Protein AF-A0A378MXK5-F1 (afdb_monomer_lite)

InterPro domains:
  IPR034505 Anaerobic coproporphyrinogen-III oxidase [PTHR13932] (7-90)
  IPR058240 Radical SAM superfamily [SSF102114] (5-90)

Sequence (98 aa):
MFYYRKPTLPDDDELWDIFEQGHQLLTNAGYEQYETSAYAKKGYQCRHNLNYWRFGDYLAIGCGAHGKISYPTGEIYRFSKIKHPKGYMRGEYRYSQD

Organism: Mannheimia haemolytica (NCBI:txid75985)

pLDDT: mean 93.23, std 8.78, range [44.88, 98.62]

Radius of gyration: 19.29 Å; chains: 1; bounding box: 47×31×47 Å

Foldseek 3Di:
DCVVPPDD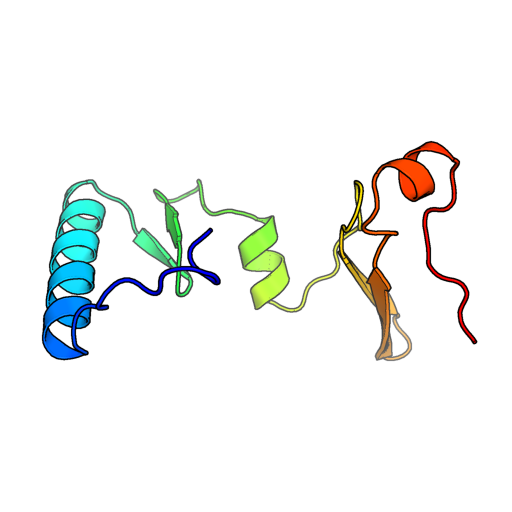DDDPVVVVVVVVVVVVVLVVVQWDCPDDPDTDHPPPDDPVVVCVVVVHFDDFDDAQGKTWDADPVRDIDIFTFHNDVVCVVVVVGGDDDD

Structure (mmCIF, N/CA/C/O backbone):
data_AF-A0A378MXK5-F1
#
_entry.id   AF-A0A378MXK5-F1
#
loop_
_atom_site.group_PDB
_atom_site.id
_atom_site.type_symbol
_atom_site.label_atom_id
_atom_site.label_alt_id
_atom_site.label_comp_id
_atom_site.label_asym_id
_atom_site.label_entity_id
_atom_site.label_seq_id
_atom_site.pdbx_PDB_ins_code
_atom_site.Cartn_x
_atom_site.Cartn_y
_atom_site.Cartn_z
_atom_site.occupancy
_atom_site.B_iso_or_equiv
_atom_site.auth_seq_id
_atom_site.auth_comp_id
_atom_site.auth_asym_id
_atom_site.auth_atom_id
_atom_site.pdbx_PDB_model_num
ATOM 1 N N . MET A 1 1 ? -19.900 10.354 -11.602 1.00 53.69 1 MET A N 1
ATOM 2 C CA . MET A 1 1 ? -18.431 10.534 -11.562 1.00 53.69 1 MET A CA 1
ATOM 3 C C . MET A 1 1 ? -18.146 11.728 -10.659 1.00 53.69 1 MET A C 1
ATOM 5 O O . MET A 1 1 ? -18.632 12.806 -10.976 1.00 53.69 1 MET A O 1
ATOM 9 N N . PHE A 1 2 ? -17.434 11.557 -9.540 1.00 67.94 2 PHE A N 1
ATOM 10 C CA . PHE A 1 2 ? -17.161 12.636 -8.565 1.00 67.94 2 PHE A CA 1
ATOM 11 C C . PHE A 1 2 ? -16.415 13.850 -9.164 1.00 67.94 2 PHE A C 1
ATOM 13 O O . PHE A 1 2 ? -16.433 14.934 -8.596 1.00 67.94 2 PHE A O 1
ATOM 20 N N . TYR A 1 3 ? -15.828 13.688 -10.356 1.00 77.81 3 TYR A N 1
ATOM 21 C CA . TYR A 1 3 ? -15.292 14.774 -11.182 1.00 77.81 3 TYR A CA 1
ATOM 22 C C . TYR A 1 3 ? -16.373 15.702 -11.777 1.00 77.81 3 TYR A C 1
ATOM 24 O O . TYR A 1 3 ? -16.155 16.902 -11.888 1.00 77.81 3 TYR A O 1
ATOM 32 N N . TYR A 1 4 ? -17.542 15.160 -12.141 1.00 78.81 4 TYR A N 1
ATOM 33 C CA . TYR A 1 4 ? -18.642 15.904 -12.774 1.00 78.81 4 TYR A CA 1
ATOM 34 C C . TYR A 1 4 ? -19.582 16.565 -11.752 1.00 78.81 4 TYR A C 1
ATOM 36 O O . TYR A 1 4 ? -20.145 17.622 -12.015 1.00 78.81 4 TYR A O 1
ATOM 44 N N . ARG A 1 5 ? -19.739 15.963 -10.566 1.00 87.81 5 ARG A N 1
ATOM 45 C CA . ARG A 1 5 ? -20.495 16.538 -9.446 1.00 87.81 5 ARG A CA 1
ATOM 46 C C . ARG A 1 5 ? -19.713 16.302 -8.163 1.00 87.81 5 ARG A C 1
ATOM 48 O O . ARG A 1 5 ? -19.714 15.186 -7.641 1.00 87.81 5 ARG A O 1
ATOM 55 N N . LYS A 1 6 ? -19.004 17.337 -7.713 1.00 87.81 6 LYS A N 1
ATOM 56 C CA . LYS A 1 6 ? -18.194 17.275 -6.497 1.00 87.81 6 LYS A CA 1
ATOM 57 C C . LYS A 1 6 ? -19.126 17.250 -5.281 1.00 87.81 6 LYS A C 1
ATOM 59 O O . LYS A 1 6 ? -19.957 18.152 -5.170 1.00 87.81 6 LYS A O 1
ATOM 64 N N . PRO A 1 7 ? -19.046 16.228 -4.416 1.00 90.25 7 PRO A N 1
ATOM 65 C CA . PRO A 1 7 ? -19.764 16.251 -3.154 1.00 90.25 7 PRO A CA 1
ATOM 66 C C . PRO A 1 7 ? -19.144 17.317 -2.249 1.00 90.25 7 PRO A C 1
ATOM 68 O O . PRO A 1 7 ? -17.949 17.605 -2.355 1.00 90.25 7 PRO A O 1
ATOM 71 N N . THR A 1 8 ? -19.950 17.884 -1.357 1.00 93.25 8 THR A N 1
ATOM 72 C CA . THR A 1 8 ? -19.408 18.601 -0.204 1.00 93.25 8 THR A CA 1
ATOM 73 C C . THR A 1 8 ? -18.650 17.588 0.644 1.00 93.25 8 THR A C 1
ATOM 75 O O . THR A 1 8 ? -19.188 16.522 0.949 1.00 93.25 8 THR A O 1
ATOM 78 N N . LEU A 1 9 ? -17.387 17.883 0.934 1.00 92.94 9 LEU A N 1
ATOM 79 C CA . LEU A 1 9 ? -16.569 17.063 1.819 1.00 92.94 9 LEU A CA 1
ATOM 80 C C . LEU A 1 9 ? -16.741 17.561 3.261 1.00 92.94 9 LEU A C 1
ATOM 82 O O . LEU A 1 9 ? -16.995 18.757 3.425 1.00 92.94 9 LEU A O 1
ATOM 86 N N . PRO A 1 10 ? -16.607 16.673 4.260 1.00 95.69 10 PRO A N 1
ATOM 87 C CA . PRO A 1 10 ? -16.496 17.078 5.658 1.00 95.69 10 PRO A CA 1
ATOM 88 C C . PRO A 1 10 ? -15.326 18.048 5.852 1.00 95.69 10 PRO A C 1
ATOM 90 O O . PRO A 1 10 ? -14.361 18.010 5.076 1.00 95.69 10 PRO A O 1
ATOM 93 N N . ASP A 1 11 ? -15.417 18.911 6.859 1.00 97.31 11 ASP A N 1
ATOM 94 C CA . ASP A 1 11 ? -14.283 19.741 7.271 1.00 97.31 11 ASP A CA 1
ATOM 95 C C . ASP A 1 11 ? -13.235 18.929 8.056 1.00 97.31 11 ASP A C 1
ATOM 97 O O . ASP A 1 11 ? -13.392 17.729 8.285 1.00 97.31 11 ASP A O 1
ATOM 101 N N . ASP A 1 12 ? -12.120 19.568 8.413 1.00 97.56 12 ASP A N 1
ATOM 102 C CA . ASP A 1 12 ? -11.000 18.883 9.066 1.00 97.56 12 ASP A CA 1
ATOM 103 C C . ASP A 1 12 ? -11.372 18.334 10.456 1.00 97.56 12 ASP A C 1
ATOM 105 O O . ASP A 1 12 ? -10.878 17.267 10.830 1.00 97.56 12 ASP A O 1
ATOM 109 N N . ASP A 1 13 ? -12.263 19.013 11.188 1.00 98.00 13 ASP A N 1
ATOM 110 C CA . ASP A 1 13 ? -12.722 18.579 12.511 1.00 98.00 13 ASP A CA 1
ATOM 111 C C . ASP A 1 13 ? -13.633 17.348 12.371 1.00 98.00 13 ASP A C 1
ATOM 113 O O . ASP A 1 13 ? -13.420 16.329 13.030 1.00 98.00 13 ASP A O 1
ATOM 117 N N . GLU A 1 14 ? -14.578 17.372 11.427 1.00 97.75 14 GLU A N 1
ATOM 118 C CA . GLU A 1 14 ? -15.424 16.215 11.117 1.00 97.75 14 GLU A CA 1
ATOM 119 C C . GLU A 1 14 ? -14.597 15.013 10.624 1.00 97.75 14 GLU A C 1
ATOM 121 O O . GLU A 1 14 ? -14.865 13.865 10.990 1.00 97.75 14 GLU A O 1
ATOM 126 N N . LEU A 1 15 ? -13.570 15.243 9.797 1.00 97.31 15 LEU A N 1
ATOM 127 C CA . LEU A 1 15 ? -12.655 14.187 9.350 1.00 97.31 15 LEU A CA 1
ATOM 128 C C . LEU A 1 15 ? -11.867 13.585 10.518 1.00 97.31 15 LEU A C 1
ATOM 130 O O . LEU A 1 15 ? -11.645 12.368 10.539 1.00 97.31 15 LEU A O 1
ATOM 134 N N . TRP A 1 16 ? -11.449 14.415 11.473 1.00 97.44 16 TRP A N 1
ATOM 135 C CA . TRP A 1 16 ? -10.749 13.966 12.669 1.00 97.44 16 TRP A CA 1
ATOM 136 C C . TRP A 1 16 ? -11.643 13.094 13.550 1.00 97.44 16 TRP A C 1
ATOM 138 O O . TRP A 1 16 ? -11.236 11.991 13.924 1.00 97.44 16 TRP A O 1
ATOM 148 N N . ASP A 1 17 ? -12.887 13.511 13.780 1.00 98.31 17 ASP A N 1
ATOM 149 C CA . ASP A 1 17 ? -13.870 12.738 14.543 1.00 98.31 17 ASP A CA 1
ATOM 150 C C . ASP A 1 17 ? -14.150 11.374 13.898 1.00 98.31 17 ASP A C 1
ATOM 152 O O . ASP A 1 17 ? -14.258 10.354 14.586 1.00 98.31 17 ASP A O 1
ATOM 156 N N . ILE A 1 18 ? -14.246 11.325 12.564 1.00 97.19 18 ILE A N 1
ATOM 157 C CA . ILE A 1 18 ? -14.407 10.071 11.814 1.00 97.19 18 ILE A CA 1
ATOM 158 C C . ILE A 1 18 ? -13.191 9.161 12.022 1.00 97.19 18 ILE A C 1
ATOM 160 O O . ILE A 1 18 ? -13.349 7.954 12.245 1.00 97.19 18 ILE A O 1
ATOM 164 N N . PHE A 1 19 ? -11.979 9.716 11.942 1.00 96.69 19 PHE A N 1
ATOM 165 C CA . PHE A 1 19 ? -10.752 8.958 12.165 1.00 96.69 19 PHE A CA 1
ATOM 166 C C . PHE A 1 19 ? -10.684 8.408 13.592 1.00 96.69 19 PHE A C 1
ATOM 168 O O . PHE A 1 19 ? -10.426 7.215 13.758 1.00 96.69 19 PHE A O 1
ATOM 175 N N . GLU A 1 20 ? -10.943 9.234 14.606 1.00 97.94 20 GLU A N 1
ATOM 176 C CA . GLU A 1 20 ? -10.858 8.845 16.015 1.00 97.94 20 GLU A CA 1
ATOM 177 C C . GLU A 1 20 ? -11.854 7.727 16.348 1.00 97.94 20 GLU A C 1
ATOM 179 O O . GLU A 1 20 ? -11.473 6.701 16.920 1.00 97.94 20 GLU A O 1
ATOM 184 N N . GLN A 1 21 ? -13.107 7.856 15.900 1.00 98.31 21 GLN A N 1
ATOM 185 C CA . GLN A 1 21 ? -14.128 6.820 16.079 1.00 98.31 21 GLN A CA 1
ATOM 186 C C . GLN A 1 21 ? -13.728 5.500 15.407 1.00 98.31 21 GLN A C 1
ATOM 188 O O . GLN A 1 21 ? -13.858 4.426 16.003 1.00 98.31 21 GLN A O 1
ATOM 193 N N . GLY A 1 22 ? -13.207 5.562 14.177 1.00 97.81 22 GLY A N 1
ATOM 194 C CA . GLY A 1 22 ? -12.724 4.387 13.452 1.00 97.81 22 GLY A CA 1
ATOM 195 C C . GLY A 1 22 ? -11.512 3.737 14.123 1.00 97.81 22 GLY A C 1
ATOM 196 O O . GLY A 1 22 ? -11.463 2.512 14.266 1.00 97.81 22 GLY A O 1
ATOM 197 N N . HIS A 1 23 ? -10.560 4.550 14.582 1.00 98.00 23 HIS A N 1
ATOM 198 C CA . HIS A 1 23 ? -9.385 4.099 15.317 1.00 98.00 23 HIS A CA 1
ATOM 199 C C . HIS A 1 23 ? -9.797 3.365 16.595 1.00 98.00 23 HIS A C 1
ATOM 201 O O . HIS A 1 23 ? -9.393 2.220 16.800 1.00 98.00 23 HIS A O 1
ATOM 207 N N . GLN A 1 24 ? -10.657 3.976 17.413 1.00 98.56 24 GLN A N 1
ATOM 208 C CA . GLN A 1 24 ? -11.132 3.393 18.665 1.00 98.56 24 GLN A CA 1
ATOM 209 C C . GLN A 1 24 ? -11.897 2.082 18.440 1.00 98.56 24 GLN A C 1
ATOM 211 O O . GLN A 1 24 ? -11.731 1.122 19.195 1.00 98.56 24 GLN A O 1
ATOM 216 N N . LEU A 1 25 ? -12.717 2.007 17.389 1.00 98.56 25 LEU A N 1
ATOM 217 C CA . LEU A 1 25 ? -13.444 0.788 17.035 1.00 98.56 25 LEU A CA 1
ATOM 218 C C . LEU A 1 25 ? -12.488 -0.368 16.704 1.00 98.56 25 LEU A C 1
ATOM 220 O O . LEU A 1 25 ? -12.666 -1.486 17.193 1.00 98.56 25 LEU A O 1
ATOM 224 N N . LEU A 1 26 ? -11.469 -0.105 15.884 1.00 98.31 26 LEU A N 1
ATOM 225 C CA . LEU A 1 26 ? -10.507 -1.117 15.444 1.00 98.31 26 LEU A CA 1
ATOM 226 C C . LEU A 1 26 ? -9.592 -1.574 16.584 1.00 98.31 26 LEU A C 1
ATOM 228 O O . LEU A 1 26 ? -9.364 -2.778 16.735 1.00 98.31 26 LEU A O 1
ATOM 232 N N . THR A 1 27 ? -9.111 -0.647 17.413 1.00 98.06 27 THR A N 1
ATOM 233 C CA . THR A 1 27 ? -8.270 -0.979 18.572 1.00 98.06 27 THR A CA 1
ATOM 234 C C . THR A 1 27 ? -9.042 -1.786 19.612 1.00 98.06 27 THR A C 1
ATOM 236 O O . THR A 1 27 ? -8.536 -2.809 20.075 1.00 98.06 27 THR A O 1
ATOM 239 N N . ASN A 1 28 ? -10.306 -1.439 19.887 1.00 98.44 28 ASN A N 1
ATOM 240 C CA . ASN A 1 28 ? -11.189 -2.230 20.756 1.00 98.44 28 ASN A CA 1
ATOM 241 C C . ASN A 1 28 ? -11.426 -3.653 20.224 1.00 98.44 28 ASN A C 1
ATOM 243 O O . ASN A 1 28 ? -11.579 -4.593 21.003 1.00 98.44 28 ASN A O 1
ATOM 247 N N . ALA A 1 29 ? -11.417 -3.838 18.902 1.00 98.44 29 ALA A N 1
ATOM 248 C CA . ALA A 1 29 ? -11.510 -5.148 18.258 1.00 98.44 29 ALA A CA 1
ATOM 249 C C . ALA A 1 29 ? -10.167 -5.919 18.203 1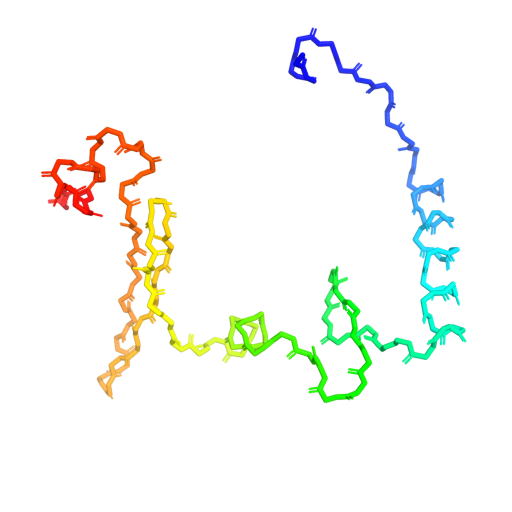.00 98.44 29 ALA A C 1
ATOM 251 O O . ALA A 1 29 ? -10.098 -7.018 17.632 1.00 98.44 29 ALA A O 1
ATOM 252 N N . GLY A 1 30 ? -9.097 -5.368 18.788 1.00 98.25 30 GLY A N 1
ATOM 253 C CA . GLY A 1 30 ? -7.769 -5.981 18.879 1.00 98.25 30 GLY A CA 1
ATOM 254 C C . GLY A 1 30 ? -6.906 -5.822 17.626 1.00 98.25 30 GLY A C 1
ATOM 255 O O . GLY A 1 30 ? -5.986 -6.616 17.417 1.00 98.25 30 GLY A O 1
ATOM 256 N N . TYR A 1 31 ? -7.215 -4.855 16.762 1.00 98.62 31 TYR A N 1
ATOM 257 C CA . TYR A 1 31 ? -6.363 -4.499 15.631 1.00 98.62 31 TYR A CA 1
ATOM 258 C C . TYR A 1 31 ? -5.343 -3.434 16.039 1.00 98.62 31 TYR A C 1
ATOM 260 O O . TYR A 1 31 ? -5.641 -2.522 16.803 1.00 98.62 31 TYR A O 1
ATOM 268 N N . GLU A 1 32 ? -4.147 -3.519 15.469 1.00 98.12 32 GLU A N 1
ATOM 269 C CA . GLU A 1 32 ? -3.073 -2.547 15.653 1.00 98.12 32 GLU A CA 1
ATOM 270 C C . GLU A 1 32 ? -2.887 -1.753 14.356 1.00 98.12 32 GLU A C 1
ATOM 272 O O . GLU A 1 32 ? -2.825 -2.340 13.268 1.00 98.12 32 GLU A O 1
ATOM 277 N N . GLN A 1 33 ? -2.771 -0.428 14.465 1.00 97.69 33 GLN A N 1
ATOM 278 C CA . GLN A 1 33 ? -2.382 0.423 13.343 1.00 97.69 33 GLN A CA 1
ATOM 279 C C . GLN A 1 33 ? -0.890 0.215 13.065 1.00 97.69 33 GLN A C 1
ATOM 281 O O . GLN A 1 33 ? -0.035 0.757 13.761 1.00 97.69 33 GLN A O 1
ATOM 286 N N . TYR A 1 34 ? -0.560 -0.616 12.077 1.00 97.00 34 TYR A N 1
ATOM 287 C CA . TYR A 1 34 ? 0.837 -0.966 11.792 1.00 97.00 34 TYR A CA 1
ATOM 288 C C . TYR A 1 34 ? 1.497 -0.033 10.765 1.00 97.00 34 TYR A C 1
ATOM 290 O O . TYR A 1 34 ? 2.708 -0.115 10.556 1.00 97.00 34 TYR A O 1
ATOM 298 N N . GLU A 1 35 ? 0.710 0.821 10.107 1.00 95.44 35 GLU A N 1
ATOM 299 C CA . GLU A 1 35 ? 1.142 1.899 9.213 1.00 95.44 35 GLU A CA 1
ATOM 300 C C . GLU A 1 35 ?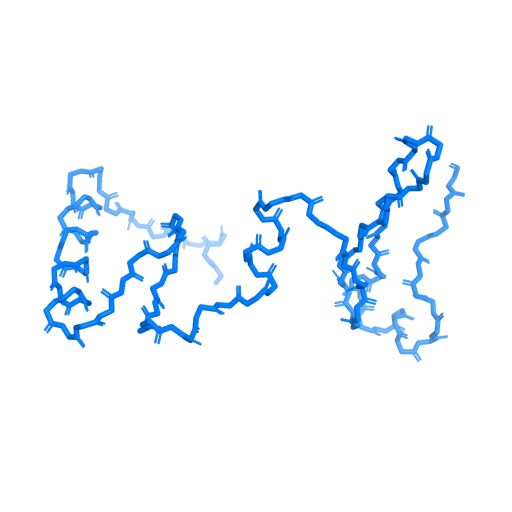 0.041 2.975 9.104 1.00 95.44 35 GLU A C 1
ATOM 302 O O . GLU A 1 35 ? -1.070 2.761 9.585 1.00 95.44 35 GLU A O 1
ATOM 307 N N . THR A 1 36 ? 0.333 4.122 8.483 1.00 93.50 36 THR A N 1
ATOM 308 C CA . THR A 1 36 ? -0.559 5.292 8.361 1.00 93.50 36 THR A CA 1
ATOM 309 C C . THR A 1 36 ? -2.022 4.953 8.047 1.00 93.50 36 THR A C 1
ATOM 311 O O . THR A 1 36 ? -2.915 5.499 8.689 1.00 93.50 36 THR A O 1
ATOM 314 N N . SER A 1 37 ? -2.287 4.053 7.099 1.00 92.38 37 SER A N 1
ATOM 315 C CA . SER A 1 37 ? -3.634 3.779 6.577 1.00 92.38 37 SER A CA 1
ATOM 316 C C . SER A 1 37 ? -4.178 2.369 6.823 1.00 92.38 37 SER A C 1
ATOM 318 O O . SER A 1 37 ? -5.276 2.065 6.355 1.00 92.38 37 SER A O 1
ATOM 320 N N . ALA A 1 38 ? -3.459 1.497 7.537 1.00 96.81 38 ALA A N 1
ATOM 321 C CA . ALA A 1 38 ? -3.869 0.102 7.689 1.00 96.81 38 ALA A CA 1
ATOM 322 C C . ALA A 1 38 ? -3.724 -0.436 9.105 1.00 96.81 38 ALA A C 1
ATOM 324 O O . ALA A 1 38 ? -2.816 -0.114 9.873 1.00 96.81 38 ALA A O 1
ATOM 325 N N . TYR A 1 39 ? -4.642 -1.353 9.385 1.00 98.31 39 TYR A N 1
ATOM 326 C CA . TYR A 1 39 ? -4.796 -2.036 10.649 1.00 98.31 39 TYR A CA 1
ATOM 327 C C . TYR A 1 39 ? -4.744 -3.539 10.408 1.00 98.31 39 TYR A C 1
ATOM 329 O O . TYR A 1 39 ? -5.272 -4.047 9.417 1.00 98.31 39 TYR A O 1
ATOM 337 N N . ALA A 1 40 ? -4.124 -4.269 11.323 1.00 98.38 40 ALA A N 1
ATOM 338 C CA . ALA A 1 40 ? -4.138 -5.724 11.321 1.00 98.38 40 ALA A CA 1
ATOM 339 C C . ALA A 1 40 ? -4.004 -6.242 12.748 1.00 98.38 40 ALA A C 1
ATOM 341 O O . ALA A 1 40 ? -3.422 -5.587 13.610 1.00 98.38 40 ALA A O 1
ATOM 342 N N . LYS A 1 41 ? -4.500 -7.453 12.996 1.00 98.25 41 LYS A N 1
ATOM 343 C CA . LYS A 1 41 ? -4.130 -8.180 14.210 1.00 98.25 41 LYS A CA 1
ATOM 344 C C . LYS A 1 41 ? -2.655 -8.567 14.140 1.00 98.25 41 LYS A C 1
ATOM 346 O O . LYS A 1 41 ? -2.108 -8.780 13.052 1.00 98.25 41 LYS A O 1
ATOM 351 N N . LYS A 1 42 ? -2.017 -8.707 15.301 1.00 96.50 42 LYS A N 1
ATOM 352 C CA . LYS A 1 42 ? -0.615 -9.118 15.398 1.00 96.50 42 LYS A CA 1
ATOM 353 C C . LYS A 1 42 ? -0.345 -10.394 14.590 1.00 96.50 42 LYS A C 1
ATOM 355 O O . LYS A 1 42 ? -1.039 -11.394 14.750 1.00 96.50 42 LYS A O 1
ATOM 360 N N . GLY A 1 43 ? 0.663 -10.351 13.718 1.00 97.44 43 GLY A N 1
ATOM 361 C CA . GLY A 1 43 ? 1.046 -11.462 12.840 1.00 97.44 43 GLY A CA 1
ATOM 362 C C . GLY A 1 43 ? 0.362 -11.464 11.469 1.00 97.44 43 GLY A C 1
ATOM 363 O O . GLY A 1 43 ? 0.784 -12.215 10.595 1.00 97.44 43 GLY A O 1
ATOM 364 N N . TYR A 1 44 ? -0.637 -10.604 11.250 1.00 98.00 44 TYR A N 1
ATOM 365 C CA . TYR A 1 44 ? -1.383 -10.497 9.990 1.00 98.00 44 TYR A CA 1
ATOM 366 C C . TYR A 1 44 ? -1.088 -9.205 9.218 1.00 98.00 44 TYR A C 1
ATOM 368 O O . TYR A 1 44 ? -1.808 -8.861 8.281 1.00 98.00 44 TYR A O 1
ATOM 376 N N . GLN A 1 45 ? -0.037 -8.471 9.588 1.00 98.31 45 GLN A N 1
ATOM 377 C CA . GLN A 1 45 ? 0.352 -7.258 8.875 1.00 98.31 45 GLN A CA 1
ATOM 378 C C . GLN A 1 45 ? 0.732 -7.565 7.418 1.00 98.31 45 GLN A C 1
ATOM 380 O O . GLN A 1 45 ? 1.443 -8.534 7.127 1.00 98.31 45 GLN A O 1
ATOM 385 N N . CYS A 1 46 ? 0.308 -6.704 6.488 1.00 97.38 46 CYS A N 1
ATOM 386 C CA . CYS A 1 46 ? 0.637 -6.868 5.076 1.00 97.38 46 CYS A CA 1
ATOM 387 C C . CYS A 1 46 ? 2.148 -6.725 4.852 1.00 97.38 46 CYS A C 1
ATOM 389 O O . CYS A 1 46 ? 2.721 -5.635 4.949 1.00 97.38 46 CYS A O 1
ATOM 391 N N . ARG A 1 47 ? 2.793 -7.835 4.478 1.00 96.38 47 ARG A N 1
ATOM 392 C CA . ARG A 1 47 ? 4.229 -7.877 4.166 1.00 96.38 47 ARG A CA 1
ATOM 393 C C . ARG A 1 47 ? 4.600 -6.937 3.022 1.00 96.38 47 ARG A C 1
ATOM 395 O O . ARG A 1 47 ? 5.670 -6.342 3.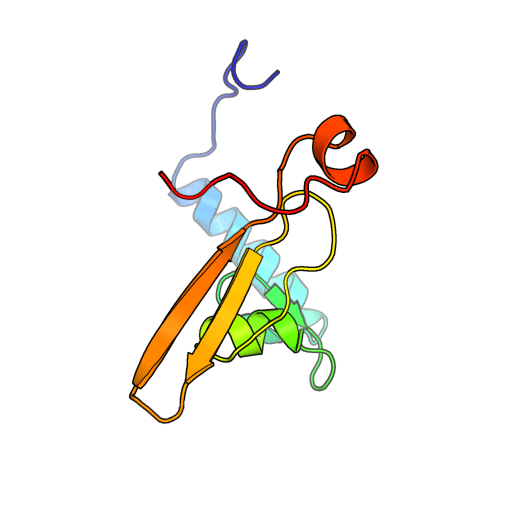067 1.00 96.38 47 ARG A O 1
ATOM 402 N N . HIS A 1 48 ? 3.732 -6.791 2.020 1.00 94.88 48 HIS A N 1
ATOM 403 C CA . HIS A 1 48 ? 3.981 -5.906 0.882 1.00 94.88 48 HIS A CA 1
ATOM 404 C C . HIS A 1 48 ? 3.991 -4.428 1.300 1.00 94.88 48 HIS A C 1
ATOM 406 O O . HIS A 1 48 ? 4.949 -3.728 0.984 1.00 94.88 48 HIS A O 1
ATOM 412 N N . ASN A 1 49 ? 3.000 -3.975 2.078 1.00 96.06 49 ASN A N 1
ATOM 413 C CA . ASN A 1 49 ? 2.952 -2.593 2.574 1.00 96.06 49 ASN A CA 1
ATOM 414 C C . ASN A 1 49 ? 4.169 -2.287 3.452 1.00 96.06 49 ASN A C 1
ATOM 416 O O . ASN A 1 49 ? 4.835 -1.273 3.261 1.00 96.06 49 ASN A O 1
ATOM 420 N N . LEU A 1 50 ? 4.501 -3.191 4.381 1.00 96.44 50 LEU A N 1
ATOM 421 C CA . LEU A 1 50 ? 5.678 -3.038 5.238 1.00 96.44 50 LEU A CA 1
ATOM 422 C C . LEU A 1 50 ? 6.978 -2.992 4.429 1.00 96.44 50 LEU A C 1
ATOM 424 O O . LEU A 1 50 ? 7.854 -2.187 4.728 1.00 96.44 50 LEU A O 1
ATOM 428 N N . ASN A 1 51 ? 7.106 -3.830 3.399 1.00 96.88 51 ASN A N 1
ATOM 429 C CA . ASN A 1 51 ? 8.257 -3.810 2.502 1.00 96.88 51 ASN A CA 1
ATOM 430 C C . ASN A 1 51 ? 8.360 -2.476 1.751 1.00 96.88 51 ASN A C 1
ATOM 432 O O . ASN A 1 51 ? 9.449 -1.919 1.666 1.00 96.88 51 ASN A O 1
ATOM 436 N N . TYR A 1 52 ? 7.238 -1.935 1.267 1.00 93.94 52 TYR A N 1
ATOM 437 C CA . TYR A 1 52 ? 7.198 -0.627 0.613 1.00 93.94 52 TYR A CA 1
ATOM 438 C C . TYR A 1 52 ? 7.681 0.490 1.553 1.00 93.94 52 TYR A C 1
ATOM 440 O O . TYR A 1 52 ? 8.587 1.240 1.191 1.00 93.94 52 TYR A O 1
ATOM 448 N N . TRP A 1 53 ? 7.153 0.544 2.782 1.00 94.94 53 TRP A N 1
ATOM 449 C CA . TRP A 1 53 ? 7.555 1.518 3.807 1.00 94.94 53 TRP A CA 1
ATOM 450 C C . TRP A 1 53 ? 9.023 1.395 4.219 1.00 94.94 53 TRP A C 1
ATOM 452 O O . TRP A 1 53 ? 9.694 2.397 4.444 1.00 94.94 53 TRP A O 1
ATOM 462 N N . ARG A 1 54 ? 9.550 0.169 4.269 1.00 96.12 54 ARG A N 1
ATOM 463 C CA . ARG A 1 54 ? 10.961 -0.117 4.577 1.00 96.12 54 ARG A CA 1
ATOM 464 C C . ARG A 1 54 ? 11.884 0.036 3.372 1.00 96.12 54 ARG A C 1
ATOM 466 O O . ARG A 1 54 ? 13.042 -0.361 3.444 1.00 96.12 54 ARG A O 1
ATOM 473 N N . PHE A 1 55 ? 11.374 0.582 2.269 1.00 95.56 55 PHE A N 1
ATOM 474 C CA . PHE A 1 55 ? 12.125 0.788 1.038 1.00 95.56 55 PHE A CA 1
ATOM 475 C C . PHE A 1 55 ? 12.718 -0.507 0.452 1.00 95.56 55 PHE A C 1
ATOM 477 O O . PHE A 1 55 ? 13.718 -0.478 -0.265 1.00 95.56 55 PHE A O 1
ATOM 484 N N . GLY A 1 56 ? 12.096 -1.652 0.726 1.00 97.12 56 GLY A N 1
ATOM 485 C CA . GLY A 1 56 ? 12.494 -2.941 0.177 1.00 97.12 56 GLY A CA 1
ATOM 486 C C . GLY A 1 56 ? 12.150 -3.085 -1.306 1.00 97.12 56 GLY A C 1
ATOM 487 O O . GLY A 1 56 ? 11.478 -2.242 -1.909 1.00 97.12 56 GLY A O 1
ATOM 488 N N . ASP A 1 57 ? 12.631 -4.168 -1.904 1.00 97.50 57 ASP A N 1
ATOM 489 C CA . ASP A 1 57 ? 12.414 -4.466 -3.318 1.00 97.50 57 ASP A CA 1
ATOM 490 C C . ASP A 1 57 ? 11.145 -5.283 -3.530 1.00 97.50 57 ASP A C 1
ATOM 492 O O . ASP A 1 57 ? 10.734 -6.072 -2.676 1.00 97.50 57 ASP A O 1
ATOM 496 N N . TYR A 1 58 ? 10.487 -5.074 -4.665 1.00 96.50 58 TYR A N 1
ATOM 497 C CA . TYR A 1 58 ? 9.248 -5.760 -5.009 1.00 96.50 58 TYR A CA 1
ATOM 498 C C . TYR A 1 58 ? 9.041 -5.826 -6.522 1.00 96.50 58 TYR A C 1
ATOM 500 O O . TYR A 1 58 ? 9.431 -4.937 -7.284 1.00 96.50 58 TYR A O 1
ATOM 508 N N . LEU A 1 59 ? 8.390 -6.906 -6.952 1.00 94.31 59 LEU A N 1
ATOM 509 C CA . LEU A 1 59 ? 8.104 -7.183 -8.354 1.00 94.31 59 LEU A CA 1
ATOM 510 C C . LEU A 1 59 ? 6.800 -6.517 -8.803 1.00 94.31 59 LEU A C 1
ATOM 512 O O . LEU A 1 59 ? 5.815 -6.495 -8.069 1.00 94.31 59 LEU A O 1
ATOM 516 N N . ALA A 1 60 ? 6.775 -6.070 -10.058 1.00 94.62 60 ALA A N 1
ATOM 517 C CA . ALA A 1 60 ? 5.561 -5.597 -10.711 1.00 94.62 60 ALA A CA 1
ATOM 518 C C . ALA A 1 60 ? 4.811 -6.769 -11.366 1.00 94.62 60 ALA A C 1
ATOM 520 O O . ALA A 1 60 ? 5.203 -7.248 -12.438 1.00 94.62 60 ALA A O 1
ATOM 521 N N . ILE A 1 61 ? 3.717 -7.230 -10.764 1.00 92.81 61 ILE A N 1
ATOM 522 C CA . ILE A 1 61 ? 2.875 -8.306 -11.312 1.00 92.81 61 ILE A CA 1
ATOM 523 C C . ILE A 1 61 ? 1.491 -7.738 -11.630 1.00 92.81 61 ILE A C 1
ATOM 525 O O . ILE A 1 61 ? 0.844 -7.177 -10.756 1.00 92.81 61 ILE A O 1
ATOM 529 N N . GLY A 1 62 ? 1.039 -7.890 -12.878 1.00 93.31 62 GLY A N 1
ATOM 530 C CA . GLY A 1 62 ? -0.247 -7.360 -13.333 1.00 93.31 62 GLY A CA 1
ATOM 531 C C . GLY A 1 62 ? -0.168 -6.029 -14.086 1.00 93.31 62 GLY A C 1
ATOM 532 O O . GLY A 1 62 ? 0.874 -5.373 -14.170 1.00 93.31 62 GLY A O 1
ATOM 533 N N . CYS A 1 63 ? -1.297 -5.670 -14.692 1.00 94.25 63 CYS A N 1
ATOM 534 C CA . CYS A 1 63 ? -1.475 -4.442 -15.458 1.00 94.25 63 CYS A CA 1
ATOM 535 C C . CYS A 1 63 ? -1.391 -3.219 -14.533 1.00 94.25 63 CYS A C 1
ATOM 537 O O . CYS A 1 63 ? -1.999 -3.207 -13.467 1.00 94.25 63 CYS A O 1
ATOM 539 N N . GLY A 1 64 ? -0.597 -2.216 -14.913 1.00 94.19 64 GLY A N 1
ATOM 540 C CA . GLY A 1 64 ? -0.362 -1.018 -14.098 1.00 94.19 64 GLY A CA 1
ATOM 541 C C . GLY A 1 64 ? 0.487 -1.225 -12.838 1.00 94.19 64 GLY A C 1
ATOM 542 O O . GLY A 1 64 ? 0.663 -0.279 -12.077 1.00 94.19 64 GLY A O 1
ATOM 543 N N . ALA A 1 65 ? 1.021 -2.426 -12.602 1.00 95.19 65 ALA A N 1
ATOM 544 C CA . ALA A 1 65 ? 1.821 -2.702 -11.414 1.00 95.19 65 ALA A CA 1
ATOM 545 C C . ALA A 1 65 ? 3.162 -1.953 -11.429 1.00 95.19 65 ALA A C 1
ATOM 547 O O . ALA A 1 65 ? 3.770 -1.759 -12.483 1.00 95.19 65 ALA A O 1
ATOM 548 N N . HIS A 1 66 ? 3.652 -1.597 -10.244 1.00 95.12 66 HIS A N 1
ATOM 549 C CA . HIS A 1 66 ? 4.945 -0.946 -10.046 1.00 95.12 66 HIS A CA 1
ATOM 550 C C . HIS A 1 66 ? 5.962 -1.922 -9.457 1.00 95.12 66 HIS A C 1
ATOM 552 O O . HIS A 1 66 ? 5.601 -2.851 -8.736 1.00 95.12 66 HIS A O 1
ATOM 558 N N . GLY A 1 67 ? 7.234 -1.713 -9.782 1.00 95.56 67 GLY A N 1
ATOM 559 C CA . GLY A 1 67 ? 8.350 -2.507 -9.289 1.00 95.56 67 GLY A CA 1
ATOM 560 C C . GLY A 1 67 ? 9.517 -1.621 -8.879 1.00 95.56 67 GLY A C 1
ATOM 561 O O . GLY A 1 67 ? 9.729 -0.547 -9.451 1.00 95.56 67 GLY A O 1
ATOM 562 N N . LYS A 1 68 ? 10.274 -2.095 -7.892 1.00 97.06 68 LYS A N 1
ATOM 563 C CA . LYS A 1 68 ? 11.507 -1.478 -7.401 1.00 97.06 68 LYS A CA 1
ATOM 564 C C . LYS A 1 68 ? 12.533 -2.576 -7.144 1.00 97.06 68 LYS A C 1
ATOM 566 O O . LYS A 1 68 ? 12.221 -3.537 -6.444 1.00 97.06 68 LYS A O 1
ATOM 571 N N . ILE A 1 69 ? 13.732 -2.408 -7.691 1.00 97.06 69 ILE A N 1
ATOM 572 C CA . ILE A 1 69 ? 14.882 -3.291 -7.481 1.00 97.06 69 ILE A CA 1
ATOM 573 C C . ILE A 1 69 ? 16.086 -2.426 -7.102 1.00 97.06 69 ILE A C 1
ATOM 575 O O . ILE A 1 69 ? 16.324 -1.399 -7.736 1.00 97.06 69 ILE A O 1
ATOM 579 N N . SER A 1 70 ? 16.826 -2.830 -6.075 1.00 97.50 70 SER A N 1
ATOM 580 C CA . SER A 1 70 ? 18.055 -2.183 -5.622 1.00 97.50 70 SER A CA 1
ATOM 581 C C . SER A 1 70 ? 19.236 -3.084 -5.971 1.00 97.50 70 SER A C 1
ATOM 583 O O . SER A 1 70 ? 19.222 -4.279 -5.679 1.00 97.50 70 SER A O 1
ATOM 585 N N . TYR A 1 71 ? 20.263 -2.527 -6.603 1.00 96.88 71 TYR A N 1
ATOM 586 C CA . TYR A 1 71 ? 21.471 -3.258 -6.974 1.00 96.88 71 TYR A CA 1
ATOM 587 C C . TYR A 1 71 ? 22.571 -3.080 -5.919 1.00 96.88 71 TYR A C 1
ATOM 589 O O . TYR A 1 71 ? 22.630 -2.035 -5.268 1.00 96.88 71 TYR A O 1
ATOM 597 N N . PRO A 1 72 ? 23.502 -4.045 -5.772 1.00 96.38 72 PRO A N 1
ATOM 598 C CA . PRO A 1 72 ? 24.652 -3.909 -4.869 1.00 96.38 72 PRO A CA 1
ATOM 599 C C . PRO A 1 72 ? 25.544 -2.692 -5.161 1.00 96.38 72 PRO A C 1
ATOM 601 O O . PRO A 1 72 ? 26.270 -2.238 -4.285 1.00 96.38 72 PRO A O 1
ATOM 604 N N . THR A 1 73 ? 25.476 -2.151 -6.381 1.00 96.81 73 THR A N 1
ATOM 605 C CA . THR A 1 73 ? 26.147 -0.911 -6.800 1.00 96.81 73 THR A CA 1
ATOM 606 C C . THR A 1 73 ? 25.560 0.349 -6.154 1.00 96.81 73 THR A C 1
ATOM 608 O O . THR A 1 73 ? 26.133 1.424 -6.296 1.00 96.81 73 THR A O 1
ATOM 611 N N . GLY A 1 74 ? 24.416 0.239 -5.471 1.00 95.31 74 GLY A N 1
ATOM 612 C CA . GLY A 1 74 ? 23.642 1.363 -4.945 1.00 95.31 74 GLY A CA 1
ATOM 613 C C . GLY A 1 74 ? 22.612 1.921 -5.933 1.00 95.31 74 GLY A C 1
ATOM 614 O O . GLY A 1 74 ? 21.825 2.791 -5.564 1.00 95.31 74 GLY A O 1
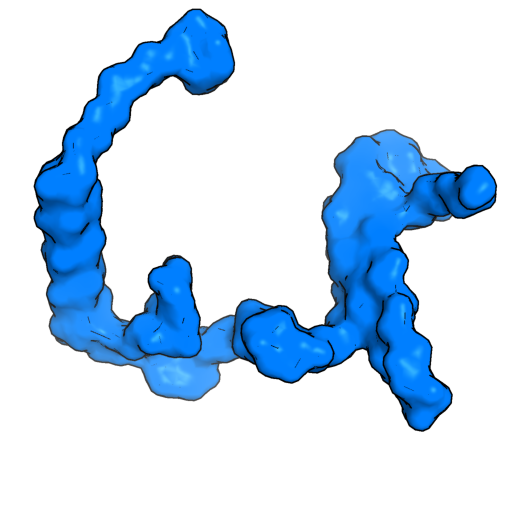ATOM 615 N N . GLU A 1 75 ? 22.576 1.419 -7.171 1.00 97.56 75 GLU A N 1
ATOM 616 C CA . GLU A 1 75 ? 21.583 1.828 -8.164 1.00 97.56 75 GLU A CA 1
ATOM 617 C C . GLU A 1 75 ? 20.180 1.331 -7.786 1.00 97.56 75 GLU A C 1
ATOM 619 O O . GLU A 1 75 ? 19.997 0.191 -7.355 1.00 97.56 75 GLU A O 1
ATOM 624 N N . ILE A 1 76 ? 19.170 2.181 -7.986 1.00 97.31 76 ILE A N 1
ATOM 625 C CA . ILE A 1 76 ? 17.764 1.833 -7.777 1.00 97.31 76 ILE A CA 1
ATOM 626 C C . ILE A 1 76 ? 17.042 1.884 -9.118 1.00 97.31 76 ILE A C 1
ATOM 628 O O . ILE A 1 76 ? 16.857 2.954 -9.696 1.00 97.31 76 ILE A O 1
ATOM 632 N N . TYR A 1 77 ? 16.531 0.739 -9.556 1.00 95.50 77 TYR A N 1
ATOM 633 C CA . TYR A 1 77 ? 15.702 0.632 -10.745 1.00 95.50 77 TYR A CA 1
ATOM 634 C C . TYR A 1 77 ? 14.223 0.566 -10.369 1.00 95.50 77 TYR A C 1
ATOM 636 O O . TYR A 1 77 ? 13.751 -0.391 -9.745 1.00 95.50 77 TYR A O 1
ATOM 644 N N . ARG A 1 78 ? 13.469 1.595 -10.763 1.00 95.50 78 ARG A N 1
ATOM 645 C CA . ARG A 1 78 ? 12.009 1.650 -10.627 1.00 95.50 78 ARG A CA 1
ATOM 646 C C . ARG A 1 78 ? 11.363 1.563 -11.995 1.00 95.50 78 ARG A C 1
ATOM 648 O O . ARG A 1 78 ? 11.778 2.237 -12.930 1.00 95.50 78 ARG A O 1
ATOM 655 N N . PHE A 1 79 ? 10.313 0.761 -12.099 1.00 93.88 79 PHE A N 1
ATOM 656 C CA . PHE A 1 79 ? 9.575 0.595 -13.344 1.00 93.88 79 PHE A CA 1
ATOM 657 C C . PHE A 1 79 ? 8.089 0.392 -13.076 1.00 93.88 79 PHE A C 1
ATOM 659 O O . PHE A 1 79 ? 7.670 0.037 -11.973 1.00 93.88 79 PHE A O 1
ATOM 666 N N . SER A 1 80 ? 7.278 0.616 -14.103 1.00 94.56 80 SER A N 1
ATOM 667 C CA . SER A 1 80 ? 5.846 0.336 -14.070 1.00 94.56 80 SER A CA 1
ATOM 668 C C . SER A 1 80 ? 5.440 -0.460 -15.298 1.00 94.56 80 SER A C 1
ATOM 670 O O . SER A 1 80 ? 6.097 -0.397 -16.343 1.00 94.56 80 SER A O 1
ATOM 672 N N . LYS A 1 81 ? 4.376 -1.246 -15.156 1.00 94.38 81 LYS A N 1
ATOM 673 C CA . LYS A 1 81 ? 3.770 -1.962 -16.268 1.00 94.38 81 LYS A CA 1
ATOM 674 C C . LYS A 1 81 ? 2.708 -1.119 -16.955 1.00 94.38 81 LYS A C 1
ATOM 676 O O . LYS A 1 81 ? 2.104 -0.250 -16.327 1.00 94.38 81 LYS A O 1
ATOM 681 N N . ILE A 1 82 ? 2.453 -1.397 -18.235 1.00 94.50 82 ILE A N 1
ATOM 682 C CA . ILE A 1 82 ? 1.411 -0.693 -18.991 1.00 94.50 82 ILE A CA 1
ATOM 683 C C . ILE A 1 82 ? 0.084 -0.769 -18.232 1.00 94.50 82 ILE A C 1
ATOM 685 O O . ILE A 1 82 ? -0.373 -1.854 -17.863 1.00 94.50 82 ILE A O 1
ATOM 689 N N . LYS A 1 83 ? -0.515 0.403 -17.991 1.00 93.06 83 LYS A N 1
ATOM 690 C CA . LYS A 1 83 ? -1.767 0.563 -17.232 1.00 93.06 83 LYS A CA 1
ATOM 691 C C . LYS A 1 83 ? -3.004 0.141 -18.012 1.00 93.06 83 LYS A C 1
ATOM 693 O O . LYS A 1 83 ? -4.019 -0.188 -17.411 1.00 93.06 83 LYS A O 1
ATOM 698 N N . HIS A 1 84 ? -2.948 0.201 -19.342 1.00 92.94 84 HIS A N 1
ATOM 699 C CA . HIS A 1 84 ? -4.091 -0.147 -20.173 1.00 92.94 84 HIS A CA 1
ATOM 700 C C . HIS A 1 84 ? -4.160 -1.672 -20.368 1.00 92.94 84 HIS A C 1
ATOM 702 O O . HIS A 1 84 ? -3.230 -2.236 -20.959 1.00 92.94 84 HIS A O 1
ATOM 708 N N . PRO A 1 85 ? -5.265 -2.347 -19.989 1.00 92.12 85 PRO A N 1
ATOM 709 C CA . PRO A 1 85 ? -5.375 -3.803 -20.082 1.00 92.12 85 PRO A CA 1
ATOM 710 C C . PRO A 1 85 ? -5.082 -4.345 -21.483 1.00 92.12 85 PRO A C 1
ATO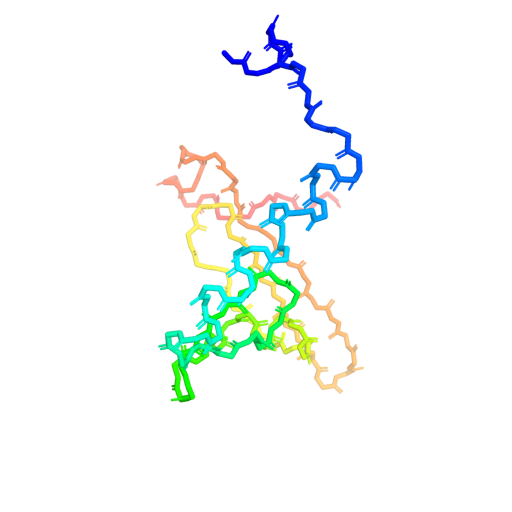M 712 O O . PRO A 1 85 ? -4.353 -5.317 -21.622 1.00 92.12 85 PRO A O 1
ATOM 715 N N . LYS A 1 86 ? -5.555 -3.669 -22.544 1.00 93.12 86 LYS A N 1
ATOM 716 C CA . LYS A 1 86 ? -5.255 -4.077 -23.933 1.00 93.12 86 LYS A CA 1
ATOM 717 C C . LYS A 1 86 ? -3.760 -4.105 -24.274 1.00 93.12 86 LYS A C 1
ATOM 719 O O . LYS A 1 86 ? -3.378 -4.906 -25.113 1.00 93.12 86 LYS A O 1
ATOM 724 N N . GLY A 1 87 ? -2.939 -3.212 -23.714 1.00 89.56 87 GLY A N 1
ATOM 725 C CA . GLY A 1 87 ? -1.486 -3.240 -23.939 1.00 89.56 87 GLY A CA 1
ATOM 726 C C . GLY A 1 87 ? -0.849 -4.397 -23.173 1.00 89.56 87 GLY A C 1
ATOM 727 O O . GLY A 1 87 ? -0.172 -5.239 -23.753 1.00 89.56 87 GLY A O 1
ATOM 728 N N . TYR A 1 88 ? -1.208 -4.535 -21.894 1.00 89.56 88 TYR A N 1
ATOM 729 C CA . TYR A 1 88 ? -0.747 -5.641 -21.055 1.00 89.56 88 TYR A CA 1
ATOM 730 C C . TYR A 1 88 ? -1.069 -7.023 -21.654 1.00 89.56 88 TYR A C 1
ATOM 732 O O . TYR A 1 88 ? -0.201 -7.888 -21.711 1.00 89.56 88 TYR A O 1
ATOM 740 N N . MET A 1 89 ? -2.294 -7.220 -22.155 1.00 91.88 89 MET A N 1
ATOM 741 C CA . MET A 1 89 ? -2.737 -8.476 -22.779 1.00 91.88 89 MET A CA 1
ATOM 742 C C . MET A 1 89 ? -2.043 -8.777 -24.116 1.00 91.88 89 MET A C 1
ATOM 744 O O . MET A 1 89 ? -2.000 -9.932 -24.523 1.00 91.88 89 MET A O 1
ATOM 748 N N . ARG A 1 90 ? -1.483 -7.763 -24.791 1.00 93.69 90 ARG A N 1
ATOM 749 C CA . ARG A 1 90 ? -0.662 -7.927 -26.003 1.00 93.69 90 ARG A CA 1
ATOM 750 C C . ARG A 1 90 ? 0.799 -8.280 -25.700 1.00 93.69 90 ARG A C 1
ATOM 752 O O . ARG A 1 90 ? 1.583 -8.447 -26.625 1.00 93.69 90 ARG A O 1
ATOM 759 N N . GLY A 1 91 ? 1.177 -8.391 -24.424 1.00 90.69 91 GLY A N 1
ATOM 760 C CA . GLY A 1 91 ? 2.563 -8.623 -24.012 1.00 90.69 91 GLY A CA 1
ATOM 761 C C . GLY A 1 91 ? 3.418 -7.354 -23.969 1.00 90.69 91 GLY A C 1
ATOM 762 O O . GLY A 1 91 ? 4.606 -7.418 -23.656 1.00 90.69 91 GLY A O 1
ATOM 763 N N . GLU A 1 92 ? 2.821 -6.188 -24.221 1.00 90.56 92 GLU A N 1
ATOM 764 C CA . GLU A 1 92 ? 3.463 -4.882 -24.086 1.00 90.56 92 GLU A CA 1
ATOM 765 C C . GLU A 1 92 ? 3.533 -4.553 -22.586 1.00 90.56 92 GLU A C 1
ATOM 767 O O . GLU A 1 92 ? 2.709 -3.832 -22.026 1.00 90.56 92 GLU A O 1
ATOM 772 N N . TYR A 1 93 ? 4.454 -5.190 -21.864 1.00 89.56 93 TYR A N 1
ATOM 773 C CA . TYR A 1 93 ? 4.449 -5.100 -20.404 1.00 89.56 93 TYR A CA 1
ATOM 774 C C . TYR A 1 93 ? 5.039 -3.804 -19.877 1.00 89.56 93 TYR A C 1
ATOM 776 O O . TYR A 1 93 ? 4.715 -3.443 -18.753 1.00 89.56 93 TYR A O 1
ATOM 784 N N . ARG A 1 94 ? 5.888 -3.111 -20.635 1.00 86.06 94 ARG A N 1
ATOM 785 C CA . ARG A 1 94 ? 6.542 -1.864 -20.220 1.00 86.06 94 ARG A CA 1
ATOM 786 C C . ARG A 1 94 ? 6.351 -0.798 -21.290 1.00 86.06 94 ARG A C 1
ATOM 788 O O . ARG A 1 94 ? 6.264 -1.123 -22.469 1.00 86.06 94 ARG A O 1
ATOM 795 N N . TYR A 1 95 ? 6.295 0.456 -20.853 1.00 84.06 95 TYR A N 1
ATOM 796 C CA . TYR A 1 95 ? 6.412 1.598 -21.755 1.00 84.06 95 TYR A CA 1
ATOM 797 C C . TYR A 1 95 ? 7.806 1.586 -22.397 1.00 84.06 95 TYR A C 1
ATOM 799 O O . TYR A 1 95 ? 8.772 1.179 -21.742 1.00 84.06 95 TYR A O 1
ATOM 807 N N . SER A 1 96 ? 7.906 1.992 -23.664 1.00 74.31 96 SER A N 1
ATOM 808 C CA . SER A 1 96 ? 9.202 2.289 -24.275 1.00 74.31 96 SER A CA 1
ATOM 809 C C . SER A 1 96 ? 9.902 3.351 -23.428 1.00 74.31 96 SER A C 1
ATOM 811 O O . SER A 1 96 ? 9.268 4.312 -22.993 1.00 74.31 96 SER A O 1
ATOM 813 N N . GLN A 1 97 ? 11.177 3.127 -23.119 1.00 62.31 97 GLN A N 1
ATOM 814 C CA . GLN A 1 97 ? 12.017 4.193 -22.586 1.00 62.31 97 GLN A CA 1
ATOM 815 C C . GLN A 1 97 ? 12.428 5.033 -23.795 1.00 62.31 97 GLN A C 1
ATOM 817 O O . GLN A 1 97 ? 13.040 4.476 -24.708 1.00 62.31 97 GLN A O 1
ATOM 822 N N . ASP A 1 98 ? 12.002 6.294 -23.829 1.00 44.88 98 ASP A N 1
ATOM 823 C CA . ASP A 1 98 ? 12.551 7.300 -24.745 1.00 44.88 98 ASP A CA 1
ATOM 824 C C . ASP A 1 98 ? 13.929 7.761 -24.245 1.00 44.88 98 ASP A C 1
ATOM 826 O O . ASP A 1 98 ? 14.099 7.860 -23.003 1.00 44.88 98 ASP A O 1
#

Secondary structure (DSSP, 8-state):
-TTTSPPPPP-HHHHHHHHHHHHHHHHHTT-EEEETTEEE-TT---HHHHHHHTT--B---STT-EEEEE-TTS-EEEEEB-SSHHHHHTT--BPPP-